Protein AF-A0A0Q8VLV9-F1 (afdb_monomer)

Sequence (144 aa):
MDKIHPDEAREIVRQQSFPNTEAEREAVSAVDAAVMDGIRRYEGQIVATAQQFLDSSAIHTEAATEIVDALAEEIRYPLKDGARPTPELAARYEALRRHAEHAIAALESAEAEAEWHQARAADPHAAYSALMTNWPLIRPTLPI

Mean predicted aligned error: 5.64 Å

Radius of gyration: 27.08 Å; Cα contacts (8 Å, |Δi|>4): 89; chains: 1; bounding box: 61×19×81 Å

Nearest PDB structures (foldseek):
  8q1h-assembly1_A  TM=6.416E-01  e=4.757E+00  Homo sapiens
  7nsu-assembly1_D  TM=4.776E-01  e=2.053E+00  Escherichia coli
  4ovv-assembly1_B  TM=5.324E-01  e=8.934E+00  Homo sapiens
  7p3r-assembly1_C  TM=4.235E-01  e=5.869E+00  Vibrio cholerae O1 biovar El Tor str. N16961

Secondary structure (DSSP, 8-state):
-----HHHHHHHHHHS--SSHHHHHHHHHHHHHHHHHHHHHHHHHHHHHHHHHHHHHHHHHHHHHHHHHHIIIIIIHHHHTTPPP-HHHHHHHHHHHHHHHHHHHHHHHHHHHHHHHHHHHH-HHHHHHHHHHH-GGGPPPP--

Foldseek 3Di:
DQQDQLVVCLVVLQPDDDPDPVRSCVSNVQSVVVLVVVLVVQLVVLVVVLVVLVVVCVVLVVQLVVLVVCCCPLAVVCVVVPNDDDPVSVVSVVVSVVSNVVSVVSVVVSVVVNVVSVVCNVPSPVVVSVVCVVCVPPRDDGPD

pLDDT: mean 92.43, std 4.93, range [54.75, 96.69]

Structure (mmCIF, N/CA/C/O backbone):
data_AF-A0A0Q8VLV9-F1
#
_entry.id   AF-A0A0Q8VLV9-F1
#
loop_
_atom_site.group_PDB
_atom_site.id
_atom_site.type_symbol
_atom_site.label_atom_id
_atom_site.label_alt_id
_atom_site.label_comp_id
_at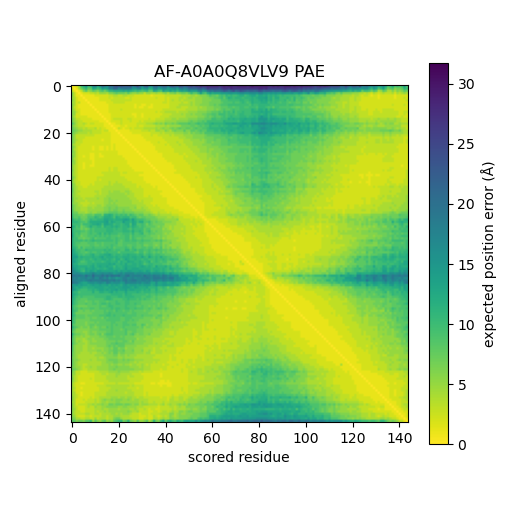om_site.label_asym_id
_atom_site.label_entity_id
_atom_site.label_seq_id
_atom_site.pdbx_PDB_ins_code
_atom_site.Cartn_x
_atom_site.Cartn_y
_atom_site.Cartn_z
_atom_site.occupancy
_atom_site.B_iso_or_equiv
_atom_site.auth_seq_id
_atom_site.auth_comp_id
_atom_site.auth_asym_id
_atom_site.auth_atom_id
_atom_site.pdbx_PDB_model_num
ATOM 1 N N . MET A 1 1 ? 30.274 2.201 -15.637 1.00 54.75 1 MET A N 1
ATOM 2 C CA . MET A 1 1 ? 29.069 2.565 -16.405 1.00 54.75 1 MET A CA 1
ATOM 3 C C . MET A 1 1 ? 28.201 3.390 -15.487 1.00 54.75 1 MET A C 1
ATOM 5 O O . MET A 1 1 ? 27.867 2.894 -14.415 1.00 54.75 1 MET A O 1
ATOM 9 N N . ASP A 1 2 ? 27.923 4.636 -15.858 1.00 62.12 2 ASP A N 1
ATOM 10 C CA . ASP A 1 2 ? 27.006 5.477 -15.092 1.00 62.12 2 ASP A CA 1
ATOM 11 C C . ASP A 1 2 ? 25.605 4.881 -15.137 1.00 62.12 2 ASP A C 1
ATOM 13 O O . ASP A 1 2 ? 25.135 4.410 -16.175 1.00 62.12 2 ASP A O 1
ATOM 17 N N . LYS A 1 3 ? 24.953 4.851 -13.976 1.00 81.25 3 LYS A N 1
ATOM 18 C CA . LYS A 1 3 ? 23.599 4.331 -13.854 1.00 81.25 3 LYS A CA 1
ATOM 19 C C . LYS A 1 3 ? 22.605 5.419 -14.261 1.00 81.25 3 LYS A C 1
ATOM 21 O O . LYS A 1 3 ? 22.165 6.230 -13.442 1.00 81.25 3 LYS A O 1
ATOM 26 N N . ILE A 1 4 ? 22.290 5.450 -15.548 1.00 90.50 4 ILE A N 1
ATOM 27 C CA . ILE A 1 4 ? 21.289 6.352 -16.122 1.00 90.50 4 ILE A CA 1
ATOM 28 C C . ILE A 1 4 ? 19.871 5.947 -15.721 1.00 90.50 4 ILE A C 1
ATOM 30 O O . ILE A 1 4 ? 19.618 4.799 -15.338 1.00 90.50 4 ILE A O 1
ATOM 34 N N . HIS A 1 5 ? 18.947 6.903 -15.753 1.00 94.25 5 HIS A N 1
ATOM 35 C CA . HIS A 1 5 ? 17.550 6.608 -15.474 1.00 94.25 5 HIS A CA 1
ATOM 36 C C . HIS A 1 5 ? 16.971 5.688 -16.570 1.00 94.25 5 HIS A C 1
ATOM 38 O O . HIS A 1 5 ? 17.312 5.863 -17.739 1.00 94.25 5 HIS A O 1
ATOM 44 N N . PRO A 1 6 ? 16.084 4.724 -16.254 1.00 92.94 6 PRO A N 1
ATOM 45 C CA . PRO A 1 6 ? 15.495 3.847 -17.270 1.00 92.94 6 PRO A CA 1
ATOM 46 C C . PRO A 1 6 ? 14.783 4.588 -18.410 1.00 92.94 6 PRO A C 1
ATOM 48 O O . PRO A 1 6 ? 14.948 4.225 -19.571 1.00 92.94 6 PRO A O 1
ATOM 51 N N . ASP A 1 7 ? 14.055 5.663 -18.099 1.00 93.31 7 ASP A N 1
ATOM 52 C CA . ASP A 1 7 ? 13.416 6.499 -19.127 1.00 93.31 7 ASP A CA 1
ATOM 53 C C . ASP A 1 7 ? 14.444 7.265 -19.980 1.00 93.31 7 ASP A C 1
ATOM 55 O O . ASP A 1 7 ? 14.289 7.351 -21.196 1.00 93.31 7 ASP A O 1
ATOM 59 N N . GLU A 1 8 ? 15.545 7.734 -19.380 1.00 93.44 8 GLU A N 1
ATOM 60 C CA . GLU A 1 8 ? 16.646 8.371 -20.121 1.00 93.44 8 GLU A CA 1
ATOM 61 C C . GLU A 1 8 ? 17.338 7.363 -21.046 1.00 93.44 8 GLU A C 1
ATOM 63 O O . GLU A 1 8 ? 17.649 7.684 -22.186 1.00 93.44 8 GLU A O 1
ATOM 68 N N . ALA A 1 9 ? 17.541 6.120 -20.600 1.00 92.81 9 ALA A N 1
ATOM 69 C CA . ALA A 1 9 ? 18.121 5.058 -21.422 1.00 92.81 9 ALA A CA 1
ATOM 70 C C . ALA A 1 9 ? 17.272 4.764 -22.665 1.00 92.81 9 ALA A C 1
ATOM 72 O O . ALA A 1 9 ? 17.798 4.600 -23.767 1.00 92.81 9 ALA A O 1
ATOM 73 N N . ARG A 1 10 ? 15.947 4.739 -22.483 1.00 94.12 10 ARG A N 1
ATOM 74 C CA . ARG A 1 10 ? 14.965 4.581 -23.560 1.00 94.12 10 ARG A CA 1
ATOM 75 C C . ARG A 1 10 ? 15.018 5.736 -24.555 1.00 94.12 10 ARG A C 1
ATOM 77 O O . ARG A 1 10 ? 14.820 5.510 -25.748 1.00 94.12 10 ARG A O 1
ATOM 84 N N . GLU A 1 11 ? 15.262 6.955 -24.095 1.00 94.69 11 GLU A N 1
ATOM 85 C CA . GLU A 1 11 ? 15.430 8.109 -24.975 1.00 94.69 11 GLU A CA 1
ATOM 86 C C . GLU A 1 11 ? 16.782 8.073 -25.704 1.00 94.69 11 GLU A C 1
ATOM 88 O O . GLU A 1 11 ? 16.818 8.216 -26.926 1.00 94.69 11 GLU A O 1
ATOM 93 N N . ILE A 1 12 ? 17.874 7.784 -24.990 1.00 94.06 12 ILE A N 1
ATOM 94 C CA . ILE A 1 12 ? 19.234 7.713 -25.541 1.00 94.06 12 ILE A CA 1
ATOM 95 C C . ILE A 1 12 ? 19.309 6.703 -26.686 1.00 94.06 12 ILE A C 1
ATOM 97 O O . ILE A 1 12 ? 19.798 7.052 -27.758 1.00 94.06 12 ILE A O 1
ATOM 101 N N . VAL A 1 13 ? 18.791 5.481 -26.508 1.00 94.50 13 VAL A N 1
ATOM 102 C CA . VAL A 1 13 ? 18.849 4.451 -27.563 1.00 94.50 13 VAL A CA 1
ATOM 103 C C . VAL A 1 13 ? 18.091 4.876 -28.826 1.00 94.50 13 VAL A C 1
ATOM 105 O O . VAL A 1 13 ? 18.528 4.579 -29.931 1.00 94.50 13 VAL A O 1
ATOM 108 N N . ARG A 1 14 ? 16.998 5.641 -28.691 1.00 94.12 14 ARG A N 1
ATOM 109 C CA . ARG A 1 14 ? 16.218 6.165 -29.828 1.00 94.12 14 ARG A CA 1
ATOM 110 C C . ARG A 1 14 ? 16.924 7.304 -30.567 1.00 94.12 14 ARG A C 1
ATOM 112 O O . ARG A 1 14 ? 16.576 7.592 -31.706 1.00 94.12 14 ARG A O 1
ATOM 119 N N . GLN A 1 15 ? 17.885 7.964 -29.926 1.00 94.94 15 GLN A N 1
ATOM 120 C CA . GLN A 1 15 ? 18.684 9.039 -30.521 1.00 94.94 15 GLN A CA 1
ATOM 121 C C . GLN A 1 15 ? 19.984 8.525 -31.166 1.00 94.94 15 GLN A C 1
ATOM 123 O O . GLN A 1 15 ? 20.672 9.286 -31.849 1.00 94.94 15 GLN A O 1
ATOM 128 N N . GLN A 1 16 ? 20.339 7.250 -30.968 1.00 93.38 16 GLN A N 1
ATOM 129 C CA . GLN A 1 16 ? 21.524 6.647 -31.578 1.00 93.38 16 GLN A CA 1
ATOM 130 C C . GLN A 1 16 ? 21.350 6.458 -33.095 1.00 93.38 16 GLN A C 1
ATOM 132 O O . GLN A 1 16 ? 20.251 6.282 -33.614 1.00 93.38 16 GLN A O 1
ATOM 137 N N . SER A 1 17 ? 22.468 6.492 -33.824 1.00 94.56 17 SER A N 1
ATOM 138 C CA . SER A 1 17 ? 22.493 6.189 -35.258 1.00 94.56 17 SER A CA 1
ATOM 139 C C . SER A 1 17 ? 22.790 4.711 -35.483 1.00 94.56 17 SER A C 1
ATOM 141 O O . SER A 1 17 ? 23.808 4.206 -35.013 1.00 94.56 17 SER A O 1
ATOM 143 N N . PHE A 1 18 ? 21.935 4.042 -36.254 1.00 95.31 18 PHE A N 1
ATOM 144 C CA . PHE A 1 18 ? 22.057 2.618 -36.557 1.00 95.31 18 PHE A CA 1
ATOM 145 C C . PHE A 1 18 ? 22.399 2.384 -38.033 1.00 95.31 18 PHE A C 1
ATOM 147 O O . PHE A 1 18 ? 21.993 3.166 -38.896 1.00 95.31 18 PHE A O 1
ATOM 154 N N . PRO A 1 19 ? 23.131 1.302 -38.359 1.00 94.50 19 PRO A N 1
ATOM 155 C CA . PRO A 1 19 ? 23.523 0.998 -39.736 1.00 94.50 19 PRO A CA 1
ATOM 156 C C . PRO A 1 19 ? 22.330 0.652 -40.638 1.00 94.50 19 PRO A C 1
ATOM 158 O O . PRO A 1 19 ? 22.417 0.788 -41.857 1.00 94.50 19 PRO A O 1
ATOM 161 N N . ASN A 1 20 ? 21.228 0.177 -40.053 1.00 95.62 20 ASN A N 1
ATOM 162 C CA . ASN A 1 20 ? 19.972 -0.111 -40.732 1.00 95.62 20 ASN A CA 1
ATOM 163 C C . ASN A 1 20 ? 18.813 -0.154 -39.716 1.00 95.62 20 ASN A C 1
ATOM 165 O O . ASN A 1 20 ? 19.025 -0.168 -38.503 1.00 95.62 20 ASN A O 1
ATOM 169 N N . THR A 1 21 ? 17.583 -0.211 -40.226 1.00 95.25 21 THR A N 1
ATOM 170 C CA . THR A 1 21 ? 16.352 -0.245 -39.418 1.00 95.25 21 THR A CA 1
ATOM 171 C C . THR A 1 21 ? 16.193 -1.524 -38.589 1.00 95.25 21 THR A C 1
ATOM 173 O O . THR A 1 21 ? 15.468 -1.530 -37.599 1.00 95.25 21 THR A O 1
ATOM 176 N N . GLU A 1 22 ? 16.821 -2.631 -38.988 1.00 96.69 22 GLU A N 1
ATOM 177 C CA . GLU A 1 22 ? 16.744 -3.889 -38.236 1.00 96.69 22 GLU A CA 1
ATOM 178 C C . GLU A 1 22 ? 17.538 -3.787 -36.929 1.00 96.69 22 GLU A C 1
ATOM 180 O O . GLU A 1 22 ? 16.982 -4.041 -35.862 1.00 96.69 22 GLU A O 1
ATOM 185 N N . ALA A 1 23 ? 18.776 -3.292 -37.007 1.00 95.12 23 ALA A N 1
ATOM 186 C CA . ALA A 1 23 ? 19.633 -3.037 -35.852 1.00 95.12 23 ALA A CA 1
ATOM 187 C C . ALA A 1 23 ? 19.018 -2.008 -34.887 1.00 95.12 23 ALA A C 1
ATOM 189 O O . ALA A 1 23 ? 19.080 -2.187 -33.673 1.00 95.12 23 ALA A O 1
ATOM 190 N N . GLU A 1 24 ? 18.380 -0.959 -35.417 1.00 95.06 24 GLU A N 1
ATOM 191 C CA . GLU A 1 24 ? 17.633 0.018 -34.613 1.00 95.06 24 GLU A CA 1
ATOM 192 C C . GLU A 1 24 ? 16.505 -0.648 -33.814 1.00 95.06 24 GLU A C 1
ATOM 194 O O . GLU A 1 24 ? 16.411 -0.473 -32.598 1.00 95.06 24 GLU A O 1
ATOM 199 N N . ARG A 1 25 ? 15.652 -1.443 -34.477 1.00 95.94 25 ARG A N 1
ATOM 200 C CA . ARG A 1 25 ? 14.537 -2.122 -33.800 1.00 95.94 25 ARG A CA 1
ATOM 201 C C . ARG A 1 25 ? 15.023 -3.089 -32.734 1.00 95.94 25 ARG A C 1
ATOM 203 O O . ARG A 1 25 ? 14.411 -3.151 -31.672 1.00 95.94 25 ARG A O 1
ATOM 210 N N . GLU A 1 26 ? 16.081 -3.842 -33.019 1.00 96.19 26 GLU A N 1
ATOM 211 C CA . GLU A 1 26 ? 16.656 -4.788 -32.067 1.00 96.19 26 GLU A CA 1
ATOM 212 C C . GLU A 1 26 ? 17.163 -4.064 -30.813 1.00 96.19 26 GLU A C 1
ATOM 214 O O . GLU A 1 26 ? 16.771 -4.425 -29.702 1.00 96.19 26 GLU A O 1
ATOM 219 N N . ALA A 1 27 ? 17.941 -2.990 -30.981 1.00 94.38 27 ALA A N 1
ATOM 220 C CA . ALA A 1 27 ? 18.479 -2.211 -29.868 1.00 94.38 27 AL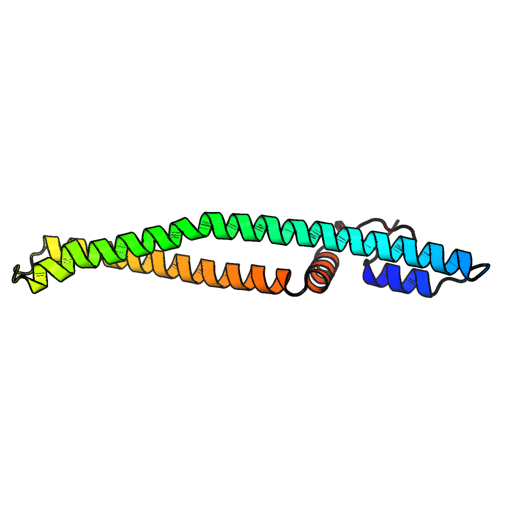A A CA 1
ATOM 221 C C . ALA A 1 27 ? 17.375 -1.551 -29.025 1.00 94.38 27 ALA A C 1
ATOM 223 O O . ALA A 1 27 ? 17.347 -1.700 -27.800 1.00 94.38 27 ALA A O 1
ATOM 224 N N . VAL A 1 28 ? 16.415 -0.876 -29.670 1.00 95.12 28 VAL A N 1
ATOM 225 C CA . VAL A 1 28 ? 15.283 -0.239 -28.974 1.00 95.12 28 VAL A CA 1
ATOM 226 C C . VAL A 1 28 ? 14.444 -1.283 -28.237 1.00 95.12 28 VAL A C 1
ATOM 228 O O . VAL A 1 28 ? 14.101 -1.082 -27.071 1.00 95.12 28 VAL A O 1
ATOM 231 N N . SER A 1 29 ? 14.150 -2.418 -28.880 1.00 96.06 29 SER A N 1
ATOM 232 C CA . SER A 1 29 ? 13.380 -3.500 -28.263 1.00 96.06 29 SER A CA 1
ATOM 233 C C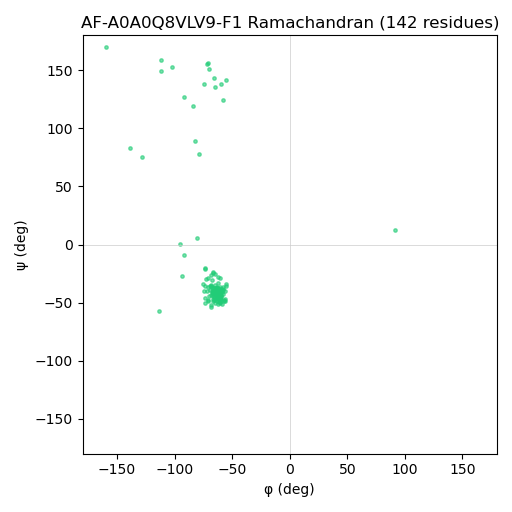 . SER A 1 29 ? 14.108 -4.117 -27.071 1.00 96.06 29 SER A C 1
ATOM 235 O O . SER A 1 29 ? 13.452 -4.468 -26.092 1.00 96.06 29 SER A O 1
ATOM 237 N N . ALA A 1 30 ? 15.434 -4.261 -27.128 1.00 95.56 30 ALA A N 1
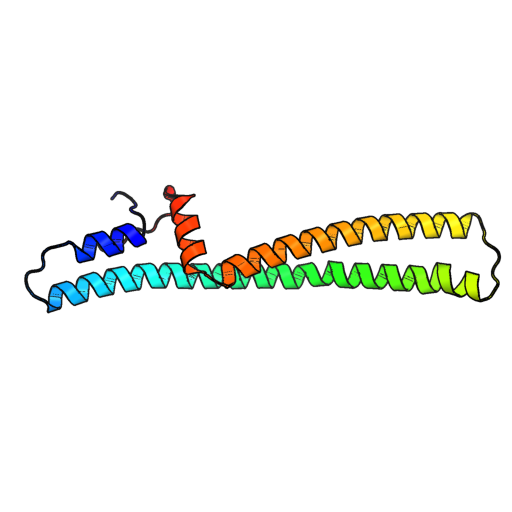ATOM 238 C CA . ALA A 1 30 ? 16.222 -4.816 -26.031 1.00 95.56 30 ALA A CA 1
ATOM 239 C C . ALA A 1 30 ? 16.195 -3.905 -24.792 1.00 95.56 30 ALA A C 1
ATOM 241 O O . ALA A 1 30 ? 15.964 -4.385 -23.679 1.00 95.56 30 ALA A O 1
ATOM 242 N N . VAL A 1 31 ? 16.368 -2.592 -24.979 1.00 95.44 31 VAL A N 1
ATOM 243 C CA . VAL A 1 31 ? 16.293 -1.612 -23.883 1.00 95.44 31 VAL A CA 1
ATOM 244 C C . VAL A 1 31 ? 14.878 -1.532 -23.316 1.00 95.44 31 VAL A C 1
ATOM 246 O O . VAL A 1 31 ? 14.706 -1.632 -22.101 1.00 95.44 31 VAL A O 1
ATOM 249 N N . ASP A 1 32 ? 13.857 -1.402 -24.168 1.00 95.31 32 ASP A N 1
ATOM 250 C CA . ASP A 1 32 ? 12.462 -1.332 -23.721 1.00 95.31 32 ASP A CA 1
ATOM 251 C C . ASP A 1 32 ? 12.061 -2.606 -22.952 1.00 95.31 32 ASP A C 1
ATOM 253 O O . ASP A 1 32 ? 11.420 -2.511 -21.902 1.00 95.31 32 ASP A O 1
ATOM 257 N N . ALA A 1 33 ? 12.480 -3.791 -23.414 1.00 95.94 33 ALA A N 1
ATOM 258 C CA . ALA A 1 33 ? 12.239 -5.049 -22.709 1.00 95.94 33 ALA A CA 1
ATOM 259 C C . ALA A 1 33 ? 12.919 -5.076 -21.333 1.00 95.94 33 ALA A C 1
ATOM 261 O O . ALA A 1 33 ? 12.272 -5.420 -20.346 1.00 95.94 33 ALA A O 1
ATOM 262 N N . ALA A 1 34 ? 14.184 -4.654 -21.240 1.00 94.31 34 ALA A N 1
ATOM 263 C CA . ALA A 1 34 ? 14.913 -4.613 -19.973 1.00 94.31 34 ALA A CA 1
ATOM 264 C C . ALA A 1 34 ? 14.266 -3.659 -18.951 1.00 94.31 34 ALA A C 1
ATOM 266 O O . ALA A 1 34 ? 14.165 -3.995 -17.767 1.00 94.31 34 ALA A O 1
ATOM 267 N N . VAL A 1 35 ? 13.788 -2.492 -19.398 1.00 95.00 35 VAL A N 1
ATOM 268 C CA . VAL A 1 35 ? 13.069 -1.542 -18.533 1.00 95.00 35 VAL A CA 1
ATOM 269 C C . VAL A 1 35 ? 11.727 -2.116 -18.082 1.00 95.00 35 VAL A C 1
ATOM 271 O O . VAL A 1 35 ? 11.424 -2.100 -16.888 1.00 95.00 35 VAL A O 1
ATOM 274 N N . MET A 1 36 ? 10.944 -2.679 -19.005 1.00 95.56 36 MET A N 1
ATOM 275 C CA . MET A 1 36 ? 9.639 -3.265 -18.685 1.00 95.56 36 MET A CA 1
ATOM 276 C C . MET A 1 36 ? 9.752 -4.488 -17.772 1.00 95.56 36 MET A C 1
ATOM 278 O O . MET A 1 36 ? 8.916 -4.668 -16.890 1.00 95.56 36 MET A O 1
ATOM 282 N N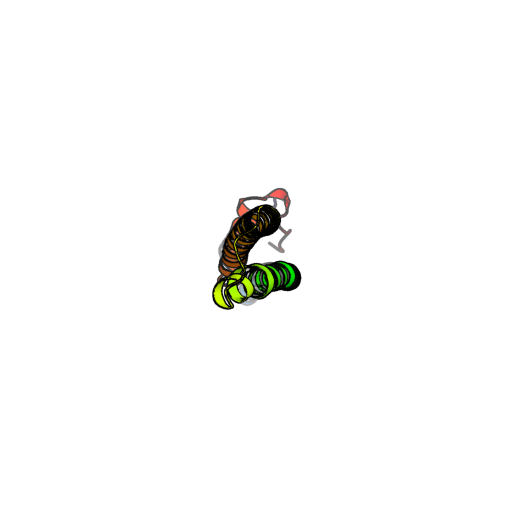 . ASP A 1 37 ? 10.795 -5.302 -17.915 1.00 95.75 37 ASP A N 1
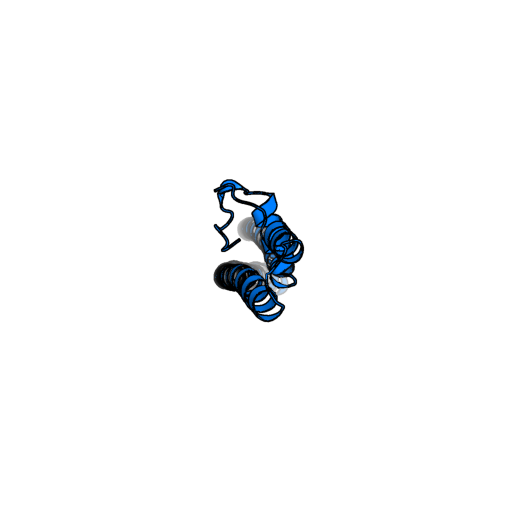ATOM 283 C CA . ASP A 1 37 ? 11.088 -6.394 -16.985 1.00 95.75 37 ASP A CA 1
ATOM 284 C C . ASP A 1 37 ? 11.372 -5.871 -15.570 1.00 95.75 37 ASP A C 1
ATOM 286 O O . ASP A 1 37 ? 10.913 -6.458 -14.588 1.00 95.75 37 ASP A O 1
ATOM 290 N N . GLY A 1 38 ? 12.094 -4.752 -15.454 1.00 93.94 38 GLY A N 1
ATOM 291 C CA . GLY A 1 38 ? 12.317 -4.064 -14.182 1.00 93.94 38 GLY A CA 1
ATOM 292 C C . GLY A 1 38 ? 11.011 -3.598 -13.537 1.00 93.94 38 GLY A C 1
ATOM 293 O O . GLY A 1 38 ? 10.779 -3.878 -12.359 1.00 93.94 38 GLY A O 1
ATOM 294 N N . ILE A 1 39 ? 10.137 -2.965 -14.325 1.00 95.12 39 ILE A N 1
ATOM 295 C CA . ILE A 1 39 ? 8.814 -2.511 -13.875 1.00 95.12 39 ILE A CA 1
ATOM 296 C C . ILE A 1 39 ? 7.966 -3.698 -13.413 1.00 95.12 39 ILE A C 1
ATOM 298 O O . ILE A 1 39 ? 7.451 -3.660 -12.301 1.00 95.12 39 ILE A O 1
ATOM 302 N N . ARG A 1 40 ? 7.881 -4.785 -14.191 1.00 95.44 40 ARG A N 1
ATOM 303 C CA . ARG A 1 40 ? 7.098 -5.980 -13.816 1.00 95.44 40 ARG A CA 1
ATOM 304 C C . ARG A 1 40 ? 7.607 -6.640 -12.535 1.00 95.44 40 ARG A C 1
ATOM 306 O O . ARG A 1 40 ? 6.816 -7.098 -11.714 1.00 95.44 40 ARG A O 1
ATOM 313 N N . ARG A 1 41 ? 8.928 -6.692 -12.325 1.00 95.19 41 ARG A N 1
ATOM 314 C CA . ARG A 1 41 ? 9.496 -7.197 -11.059 1.00 95.19 41 ARG A CA 1
ATOM 315 C C . ARG A 1 41 ? 9.094 -6.319 -9.880 1.00 95.19 41 ARG A C 1
ATOM 317 O O . ARG A 1 41 ? 8.753 -6.845 -8.825 1.00 95.19 41 ARG A O 1
ATOM 324 N N . TYR A 1 42 ? 9.135 -5.003 -10.057 1.00 94.38 42 TYR A N 1
ATOM 325 C CA . TYR A 1 42 ? 8.743 -4.057 -9.019 1.00 94.38 42 TYR A CA 1
ATOM 326 C C . TYR A 1 42 ? 7.237 -4.082 -8.736 1.00 94.38 42 TYR A C 1
ATOM 328 O O . TYR A 1 42 ? 6.834 -4.056 -7.579 1.00 94.38 42 TYR A O 1
ATOM 336 N N . GLU A 1 43 ? 6.407 -4.219 -9.767 1.00 94.81 43 GLU A N 1
ATOM 337 C CA . GLU A 1 43 ? 4.969 -4.458 -9.643 1.00 94.81 43 GLU A CA 1
ATOM 338 C C . GLU A 1 43 ? 4.694 -5.715 -8.809 1.00 94.81 43 GLU A C 1
ATOM 340 O O . GLU A 1 43 ? 3.948 -5.657 -7.834 1.00 94.81 43 GLU A O 1
ATOM 345 N N . GLY A 1 44 ? 5.374 -6.828 -9.109 1.00 94.12 44 GLY A N 1
ATOM 346 C CA . GLY A 1 44 ? 5.272 -8.051 -8.311 1.00 94.12 44 GLY A CA 1
ATOM 347 C C . GLY A 1 44 ? 5.652 -7.846 -6.839 1.00 94.12 44 GLY A C 1
ATOM 348 O O . GLY A 1 44 ? 5.013 -8.412 -5.955 1.00 94.12 44 GLY A O 1
ATOM 349 N N . GLN A 1 45 ? 6.647 -6.997 -6.557 1.00 94.44 45 GLN A N 1
ATOM 350 C CA . GLN A 1 45 ? 7.001 -6.618 -5.186 1.00 94.44 45 GLN A CA 1
ATOM 351 C C . GLN A 1 45 ? 5.913 -5.768 -4.524 1.00 94.44 45 GLN A C 1
ATOM 353 O O . GLN A 1 45 ? 5.567 -6.043 -3.381 1.00 94.44 45 GLN A O 1
ATOM 358 N N . ILE A 1 46 ? 5.346 -4.781 -5.229 1.00 93.88 46 ILE A N 1
ATOM 359 C CA . ILE A 1 46 ? 4.236 -3.960 -4.719 1.00 93.88 46 ILE A CA 1
ATOM 360 C C . ILE A 1 46 ? 3.059 -4.853 -4.328 1.00 93.88 46 ILE A C 1
ATOM 362 O O . ILE A 1 46 ? 2.545 -4.712 -3.221 1.00 93.88 46 ILE A O 1
ATOM 366 N N . VAL A 1 47 ? 2.671 -5.787 -5.201 1.00 92.88 47 VAL A N 1
ATOM 367 C CA . VAL A 1 47 ? 1.575 -6.731 -4.939 1.00 92.88 47 VAL A CA 1
ATOM 368 C C . VAL A 1 47 ? 1.890 -7.611 -3.733 1.00 92.88 47 VAL A C 1
ATOM 370 O O . VAL A 1 47 ? 1.052 -7.746 -2.847 1.00 92.88 47 VAL A O 1
ATOM 373 N N . ALA A 1 48 ? 3.100 -8.171 -3.654 1.00 94.38 48 ALA A N 1
ATOM 374 C CA . ALA A 1 48 ? 3.496 -9.012 -2.527 1.00 94.38 48 ALA A CA 1
ATOM 375 C C . ALA A 1 48 ? 3.474 -8.247 -1.192 1.00 94.38 48 ALA A C 1
ATOM 377 O O . ALA A 1 48 ? 2.959 -8.760 -0.200 1.00 94.38 48 ALA A O 1
ATOM 378 N N . THR A 1 49 ? 3.992 -7.015 -1.161 1.00 93.00 49 THR A N 1
ATOM 379 C CA . THR A 1 49 ? 3.967 -6.181 0.049 1.00 93.00 49 THR A CA 1
ATOM 380 C C . THR A 1 49 ? 2.543 -5.764 0.413 1.00 93.00 49 THR A C 1
ATOM 382 O O . THR A 1 49 ? 2.182 -5.834 1.581 1.00 93.00 49 THR A O 1
ATOM 385 N N . ALA A 1 50 ? 1.713 -5.396 -0.568 1.00 92.44 50 ALA A N 1
ATOM 386 C CA . ALA A 1 50 ? 0.311 -5.060 -0.329 1.00 92.44 50 ALA A CA 1
ATOM 387 C C . ALA A 1 50 ? -0.475 -6.260 0.223 1.00 92.44 50 ALA A C 1
ATOM 389 O O . ALA A 1 50 ? -1.260 -6.102 1.151 1.00 92.44 50 ALA A O 1
ATOM 390 N N . GLN A 1 51 ? -0.232 -7.470 -0.292 1.00 92.69 51 GLN A N 1
ATOM 391 C CA . GLN A 1 51 ? -0.863 -8.680 0.233 1.00 92.69 51 GLN A CA 1
ATOM 392 C C . GLN A 1 51 ? -0.442 -8.945 1.681 1.00 92.69 51 GLN A C 1
ATOM 394 O O . GLN A 1 51 ? -1.296 -9.173 2.529 1.00 92.69 51 GLN A O 1
ATOM 399 N N . GLN A 1 52 ? 0.856 -8.847 1.982 1.00 92.38 52 GLN A N 1
ATOM 400 C CA . GLN A 1 52 ? 1.354 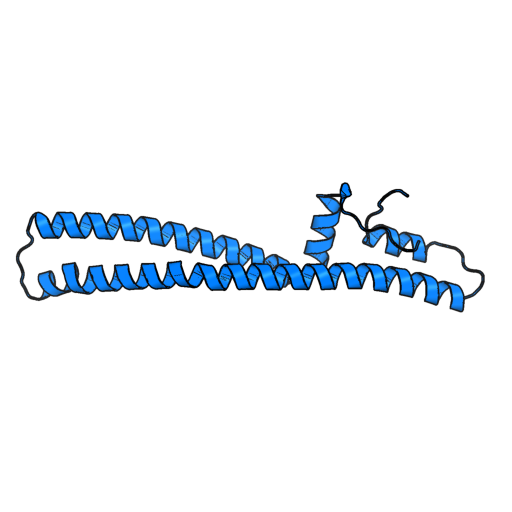-8.997 3.349 1.00 92.38 52 GLN A CA 1
ATOM 401 C C . GLN A 1 52 ? 0.720 -7.970 4.301 1.00 92.38 52 GLN A C 1
ATOM 403 O O . GLN A 1 52 ? 0.358 -8.306 5.429 1.00 92.38 52 GLN A O 1
ATOM 408 N N . PHE A 1 53 ? 0.569 -6.727 3.841 1.00 93.00 53 PHE A N 1
ATOM 409 C CA . PHE A 1 53 ? -0.102 -5.676 4.591 1.00 93.00 53 PHE A CA 1
ATOM 410 C C . PHE A 1 53 ? -1.575 -6.025 4.864 1.00 93.00 53 PHE A C 1
ATOM 412 O O . PHE A 1 53 ? -2.008 -5.960 6.017 1.00 93.00 53 PHE A O 1
ATOM 419 N N . LEU A 1 54 ? -2.327 -6.460 3.846 1.00 89.25 54 LEU A N 1
ATOM 420 C CA . LEU A 1 54 ? -3.727 -6.878 3.993 1.00 89.25 54 LEU A CA 1
ATOM 421 C C . LEU A 1 54 ? -3.877 -8.050 4.971 1.00 89.25 54 LEU A C 1
ATOM 423 O O . LEU A 1 54 ? -4.732 -7.997 5.855 1.00 89.25 54 LEU A O 1
ATOM 427 N N . ASP A 1 55 ? -3.011 -9.061 4.859 1.00 89.75 55 ASP A N 1
ATOM 428 C CA . ASP A 1 55 ? -3.008 -10.228 5.747 1.00 89.75 55 ASP A CA 1
ATOM 429 C C . ASP A 1 55 ? -2.780 -9.812 7.211 1.00 89.75 55 ASP A C 1
ATOM 431 O O . ASP A 1 55 ? -3.410 -10.347 8.122 1.00 89.75 55 ASP A O 1
ATOM 435 N N . SER A 1 56 ? -1.911 -8.823 7.447 1.00 87.81 56 SER A N 1
ATOM 436 C CA . SER A 1 56 ? -1.658 -8.288 8.791 1.00 87.81 56 SER A CA 1
ATOM 437 C C . SER A 1 56 ? -2.778 -7.374 9.305 1.00 87.81 56 SER A C 1
ATOM 439 O O . SER A 1 56 ? -3.097 -7.394 10.493 1.00 87.81 56 SER A O 1
ATOM 441 N N . SER A 1 57 ? -3.426 -6.619 8.415 1.00 88.25 57 SER A N 1
ATOM 442 C CA . SER A 1 57 ? -4.465 -5.643 8.768 1.00 88.25 57 SER A CA 1
ATOM 443 C C . SER A 1 57 ? -5.789 -6.287 9.174 1.00 88.25 57 SER A C 1
ATOM 445 O O . SER A 1 57 ? -6.569 -5.674 9.908 1.00 88.25 57 SER A O 1
ATOM 447 N N . ALA A 1 58 ? -6.026 -7.539 8.768 1.00 88.81 58 ALA A N 1
ATOM 448 C CA . ALA A 1 58 ? -7.166 -8.335 9.223 1.00 88.81 58 ALA A CA 1
ATOM 449 C C . ALA A 1 58 ? -7.224 -8.445 10.761 1.00 88.81 58 ALA A C 1
ATOM 451 O O . ALA A 1 58 ? -8.303 -8.398 11.350 1.00 88.81 58 ALA A O 1
ATOM 452 N N . ILE A 1 59 ? -6.060 -8.489 11.420 1.00 88.44 59 ILE A N 1
ATOM 453 C CA . ILE A 1 59 ? -5.951 -8.547 12.885 1.00 88.44 59 ILE A CA 1
ATOM 454 C C . ILE A 1 59 ? -6.530 -7.277 13.525 1.00 88.44 59 ILE A C 1
ATOM 456 O O . ILE A 1 59 ? -7.195 -7.342 14.556 1.00 88.44 59 ILE A O 1
ATOM 460 N N . HIS A 1 60 ? -6.310 -6.107 12.916 1.00 88.25 60 HIS A N 1
ATOM 461 C CA . HIS A 1 60 ? -6.837 -4.843 13.436 1.00 88.25 60 HIS A CA 1
ATOM 462 C C . HIS A 1 60 ? -8.361 -4.763 13.315 1.00 88.25 60 HIS A C 1
ATOM 464 O O . HIS A 1 60 ? -9.023 -4.230 14.205 1.00 88.25 60 HIS A O 1
ATOM 470 N N . THR A 1 61 ? -8.925 -5.320 12.243 1.00 88.25 61 THR A N 1
ATOM 471 C CA . THR A 1 61 ? -10.379 -5.369 12.039 1.00 88.25 61 THR A CA 1
ATOM 472 C C . THR A 1 61 ? -11.052 -6.366 12.983 1.00 88.25 61 THR A C 1
ATOM 474 O O . THR A 1 61 ? -12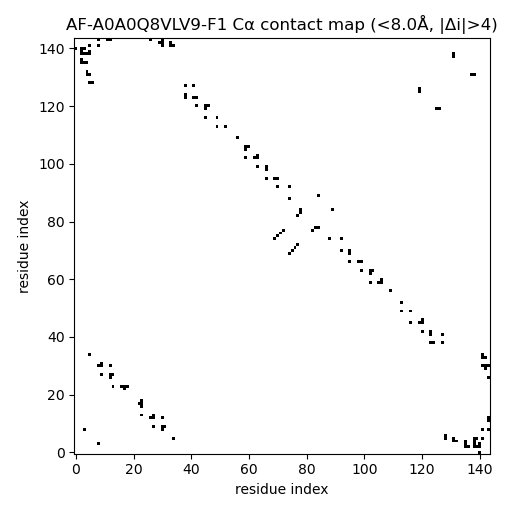.108 -6.062 13.543 1.00 88.25 61 THR A O 1
ATOM 477 N N . GLU A 1 62 ? -10.426 -7.520 13.214 1.00 90.06 62 GLU A N 1
ATOM 478 C CA . GLU A 1 62 ? -10.877 -8.504 14.203 1.00 90.06 62 GLU A CA 1
ATOM 479 C C . GLU A 1 62 ? -10.854 -7.910 15.619 1.00 90.06 62 GLU A C 1
ATOM 481 O O . GLU A 1 62 ? -11.889 -7.873 16.282 1.00 90.06 62 GLU A O 1
ATOM 486 N N . ALA A 1 63 ? -9.734 -7.309 16.033 1.00 88.56 63 ALA A N 1
ATOM 487 C CA . ALA A 1 63 ? -9.611 -6.669 17.343 1.00 88.56 63 ALA A CA 1
ATOM 488 C C . ALA A 1 63 ? -10.639 -5.541 17.558 1.00 88.56 63 ALA A C 1
ATOM 490 O O . ALA A 1 63 ? -11.195 -5.394 18.647 1.00 88.56 63 ALA A O 1
ATOM 491 N N . ALA A 1 64 ? -10.927 -4.739 16.527 1.00 91.31 64 ALA A N 1
ATOM 492 C CA . ALA A 1 64 ? -11.965 -3.714 16.607 1.00 91.31 64 ALA A CA 1
ATOM 493 C C . ALA A 1 64 ? -13.368 -4.321 16.790 1.00 91.31 64 ALA A C 1
ATOM 495 O O . ALA A 1 64 ? -14.166 -3.790 17.564 1.00 91.31 64 ALA A O 1
ATOM 496 N N . THR A 1 65 ? -13.650 -5.445 16.124 1.00 92.88 65 THR A N 1
ATOM 497 C CA . THR A 1 65 ? -14.917 -6.181 16.267 1.00 92.88 65 THR A CA 1
ATOM 498 C C . THR A 1 65 ? -15.076 -6.715 17.689 1.00 92.88 65 THR A C 1
ATOM 500 O O . THR A 1 65 ? -16.099 -6.460 18.321 1.00 92.88 65 THR A O 1
ATOM 503 N N . GLU A 1 66 ? -14.032 -7.334 18.245 1.00 94.81 66 GLU A N 1
ATOM 504 C CA . GLU A 1 66 ? -14.032 -7.823 19.630 1.00 94.81 66 GLU A CA 1
ATOM 505 C C . GLU A 1 66 ? -14.308 -6.704 20.648 1.00 94.81 66 GLU A C 1
ATOM 507 O O . GLU A 1 66 ? -15.034 -6.904 21.623 1.00 94.81 66 GLU A O 1
ATOM 512 N N . ILE A 1 67 ? -13.772 -5.498 20.427 1.00 94.81 67 ILE A N 1
ATOM 513 C CA . ILE A 1 67 ? -14.030 -4.341 21.299 1.00 94.81 67 ILE A CA 1
ATOM 514 C C . ILE A 1 67 ? -15.493 -3.889 21.206 1.00 94.81 67 ILE A C 1
ATOM 516 O O . ILE A 1 67 ? -16.090 -3.532 22.227 1.00 94.81 67 ILE A O 1
ATOM 520 N N . VAL A 1 68 ? -16.077 -3.886 20.004 1.00 94.12 68 VAL A N 1
ATOM 521 C CA . VAL A 1 68 ? -17.493 -3.540 19.798 1.00 94.12 68 VAL A CA 1
ATOM 522 C C . VAL A 1 68 ? -18.399 -4.539 20.510 1.00 94.12 68 VAL A C 1
ATOM 524 O O . VAL A 1 68 ? -19.322 -4.119 21.216 1.00 94.12 68 VAL A O 1
ATOM 527 N N . ASP A 1 69 ? -18.108 -5.830 20.377 1.00 96.62 69 ASP A N 1
ATOM 528 C CA . ASP A 1 69 ? -18.864 -6.896 21.030 1.00 96.62 69 ASP A CA 1
ATOM 529 C C . ASP A 1 69 ? -18.729 -6.803 22.554 1.00 96.62 69 ASP A C 1
ATOM 531 O O . ASP A 1 69 ? -19.739 -6.781 23.257 1.00 96.62 69 ASP A O 1
ATOM 535 N N . ALA A 1 70 ? -17.520 -6.586 23.080 1.00 95.19 70 ALA A N 1
ATOM 536 C CA . ALA A 1 70 ? -17.303 -6.378 24.513 1.00 95.19 70 ALA A CA 1
ATOM 537 C C . ALA A 1 70 ? -18.050 -5.141 25.049 1.00 95.19 70 ALA A C 1
ATOM 539 O O . ALA A 1 70 ? -18.659 -5.184 26.119 1.00 95.19 70 ALA A O 1
ATOM 540 N N . LEU A 1 71 ? -18.068 -4.024 24.311 1.00 94.56 71 LEU A N 1
ATOM 541 C CA . LEU A 1 71 ? -18.862 -2.846 24.684 1.00 94.56 71 LEU A CA 1
ATOM 542 C C . LEU A 1 71 ? -20.367 -3.147 24.680 1.00 94.56 71 LEU A C 1
ATOM 544 O O . LEU A 1 71 ? -21.106 -2.630 25.527 1.00 94.56 71 LEU A O 1
ATOM 548 N N . ALA A 1 72 ? -20.838 -3.960 23.735 1.00 94.69 72 ALA A N 1
ATOM 549 C CA . ALA A 1 72 ? -22.233 -4.362 23.664 1.00 94.69 72 ALA A CA 1
ATOM 550 C C . ALA A 1 72 ? -22.615 -5.272 24.840 1.00 94.69 72 ALA A C 1
ATOM 552 O O . ALA A 1 72 ? -23.555 -4.953 25.570 1.00 94.69 72 ALA A O 1
ATOM 553 N N . GLU A 1 73 ? -21.868 -6.352 25.046 1.00 95.75 73 GLU A N 1
ATOM 554 C CA . GLU A 1 73 ? -22.171 -7.407 26.012 1.00 95.75 73 GLU A CA 1
ATOM 555 C C . GLU A 1 73 ? -21.902 -7.001 27.457 1.00 95.75 73 GLU A C 1
ATOM 557 O O . GLU A 1 73 ? -22.698 -7.310 28.342 1.00 95.75 73 GLU A O 1
ATOM 562 N N . GLU A 1 74 ? -20.811 -6.283 27.712 1.00 93.25 74 GLU A N 1
ATOM 563 C CA . GLU A 1 74 ? -20.382 -6.002 29.082 1.00 93.25 74 GLU A CA 1
ATOM 564 C C . GLU A 1 74 ? -20.918 -4.675 29.613 1.00 93.25 74 GLU A C 1
ATOM 566 O O . GLU A 1 74 ? -21.081 -4.518 30.821 1.00 93.25 74 GLU A O 1
ATOM 571 N N . ILE A 1 75 ? -21.196 -3.709 28.730 1.00 94.00 75 ILE A N 1
ATOM 572 C CA . ILE A 1 75 ? -21.635 -2.366 29.131 1.00 94.00 75 ILE A CA 1
ATOM 573 C C . ILE A 1 75 ? -23.072 -2.109 28.687 1.00 94.00 75 ILE A C 1
ATOM 575 O O . ILE A 1 75 ? -23.941 -1.805 29.506 1.00 94.00 75 ILE A O 1
ATOM 579 N N . ARG A 1 76 ? -23.352 -2.216 27.384 1.00 92.81 76 ARG A N 1
ATOM 580 C CA . ARG A 1 76 ? -24.623 -1.752 26.818 1.00 92.81 76 ARG A CA 1
ATOM 581 C C . ARG A 1 76 ? -25.807 -2.626 27.222 1.00 92.81 76 ARG A C 1
ATOM 583 O O . ARG A 1 76 ? -26.837 -2.069 27.599 1.00 92.81 76 ARG A O 1
ATOM 590 N N . TYR A 1 77 ? -25.703 -3.949 27.100 1.00 94.56 77 TYR A N 1
ATOM 591 C CA . TYR A 1 77 ? -26.800 -4.862 27.432 1.00 94.56 77 TYR A CA 1
ATOM 592 C C . TYR A 1 77 ? -27.127 -4.851 28.929 1.00 94.56 77 TYR A C 1
ATOM 594 O O . TYR A 1 77 ? -28.284 -4.581 29.245 1.00 94.56 77 TYR A O 1
ATOM 602 N N . PRO A 1 78 ? -26.158 -4.957 29.862 1.00 91.38 78 PRO A N 1
ATOM 603 C CA . PRO A 1 78 ? -26.461 -4.904 31.290 1.00 91.38 78 PRO A CA 1
ATOM 604 C C . PRO A 1 78 ? -27.161 -3.604 31.698 1.00 91.38 78 PRO A C 1
ATOM 606 O O . PRO A 1 78 ? -28.150 -3.632 32.430 1.00 91.38 78 PRO A O 1
ATOM 609 N N . LEU A 1 79 ? -26.703 -2.457 31.183 1.00 91.12 79 LEU A N 1
ATOM 610 C CA . LEU A 1 79 ? -27.338 -1.165 31.462 1.00 91.12 79 LEU A CA 1
ATOM 611 C C . LEU A 1 79 ? -28.755 -1.066 30.881 1.00 91.12 79 LEU A C 1
ATOM 613 O O . LEU A 1 79 ? -29.634 -0.482 31.515 1.00 91.12 79 LEU A O 1
ATOM 617 N N . LYS A 1 80 ? -28.996 -1.633 29.692 1.00 93.06 80 LYS A N 1
ATOM 618 C CA . LYS A 1 80 ? -30.338 -1.691 29.089 1.00 93.06 80 LYS A CA 1
ATOM 619 C C . LYS A 1 80 ? -31.287 -2.606 29.857 1.00 93.06 80 LYS A C 1
ATOM 621 O O . LYS A 1 80 ? -32.460 -2.267 29.984 1.00 93.06 80 LYS A O 1
ATOM 626 N N . ASP A 1 81 ? -30.773 -3.700 30.404 1.00 94.00 81 ASP A N 1
ATOM 627 C CA . ASP A 1 81 ? -31.543 -4.689 31.163 1.00 94.00 81 ASP A CA 1
ATOM 628 C C . ASP A 1 81 ? -31.802 -4.249 32.619 1.00 94.00 81 ASP A C 1
ATOM 630 O O . ASP A 1 81 ? -32.375 -4.988 33.420 1.00 94.00 81 ASP A O 1
ATOM 634 N N . GLY A 1 82 ? -31.422 -3.014 32.968 1.00 90.81 82 GLY A N 1
ATOM 635 C CA . GLY A 1 82 ? -31.726 -2.387 34.252 1.00 90.81 82 GLY A CA 1
ATOM 636 C C . GLY A 1 82 ? -30.664 -2.599 35.331 1.00 90.81 82 GLY A C 1
ATOM 637 O O . GLY A 1 82 ? -30.922 -2.284 36.498 1.00 90.81 82 GLY A O 1
ATOM 638 N N . ALA A 1 83 ? -29.472 -3.096 34.978 1.00 87.50 83 ALA A N 1
ATOM 639 C CA . ALA A 1 83 ? -28.350 -3.125 35.909 1.00 87.50 83 ALA A CA 1
ATOM 640 C C . ALA A 1 83 ? -28.001 -1.698 36.357 1.00 87.50 83 ALA A C 1
ATOM 642 O O . ALA A 1 83 ? -27.974 -0.751 35.566 1.00 87.50 83 ALA A O 1
ATOM 643 N N . ARG A 1 84 ? -27.725 -1.531 37.653 1.00 89.94 84 ARG A N 1
ATOM 644 C CA . ARG A 1 84 ? -27.292 -0.237 38.186 1.00 89.94 84 ARG A CA 1
ATOM 645 C C . ARG A 1 84 ? -25.837 0.018 37.781 1.00 89.94 84 ARG A C 1
ATOM 647 O O . ARG A 1 84 ? -25.030 -0.900 37.909 1.00 89.94 84 ARG A O 1
ATOM 654 N N . PRO A 1 85 ? -25.476 1.244 37.370 1.00 89.88 85 PRO A N 1
ATOM 655 C CA . PRO A 1 85 ? -24.081 1.596 37.140 1.00 89.88 85 PRO A CA 1
ATOM 656 C C . PRO A 1 85 ? -23.260 1.384 38.416 1.00 89.88 85 PRO A C 1
ATOM 658 O O . PRO A 1 85 ? -23.598 1.939 39.465 1.00 89.88 85 PRO A O 1
ATOM 661 N N . THR A 1 86 ? -22.194 0.589 38.332 1.00 94.06 86 THR A N 1
ATOM 662 C CA . THR A 1 86 ? -21.248 0.378 39.437 1.00 94.06 86 THR A CA 1
ATOM 663 C C . THR A 1 86 ? -19.883 0.991 39.105 1.00 94.06 86 THR A C 1
ATOM 665 O O . THR A 1 86 ? -19.578 1.208 37.926 1.00 94.06 86 THR A O 1
ATOM 668 N N . PRO A 1 87 ? -19.036 1.281 40.110 1.00 94.00 87 PRO A N 1
ATOM 669 C CA . PRO A 1 87 ? -17.665 1.732 39.874 1.00 94.00 87 PRO A CA 1
ATOM 670 C C . PRO A 1 87 ? -16.848 0.766 39.002 1.00 94.00 87 PRO A C 1
ATOM 672 O O . PRO A 1 87 ? -16.061 1.209 38.168 1.00 94.00 87 PRO A O 1
ATOM 675 N N . GLU A 1 88 ? -17.061 -0.543 39.145 1.00 92.81 88 GLU A N 1
ATOM 676 C CA . GLU A 1 88 ? -16.391 -1.574 38.345 1.00 92.81 88 GLU A CA 1
ATOM 677 C C . GLU A 1 88 ? -16.815 -1.499 36.876 1.00 92.81 88 GLU A C 1
ATOM 679 O O . GLU A 1 88 ? -15.969 -1.557 35.984 1.00 92.81 88 GLU A O 1
ATOM 684 N N . LEU A 1 89 ? -18.113 -1.300 36.620 1.00 91.50 89 LEU A N 1
ATOM 685 C CA . LEU A 1 89 ? -18.646 -1.133 35.270 1.00 91.50 89 LEU A CA 1
ATOM 686 C C . LEU A 1 89 ? -18.081 0.125 34.595 1.00 91.50 89 LEU A C 1
ATOM 688 O O . LEU A 1 89 ? -17.694 0.085 33.429 1.00 91.50 89 LEU A O 1
ATOM 692 N N . ALA A 1 90 ? -17.975 1.229 35.341 1.00 91.94 90 ALA A N 1
ATOM 693 C CA . ALA A 1 90 ? -17.360 2.462 34.851 1.00 91.94 90 ALA A CA 1
ATOM 694 C C . ALA A 1 90 ? -15.866 2.269 34.531 1.00 91.94 90 ALA A C 1
ATOM 696 O O . ALA A 1 90 ? -15.398 2.705 33.479 1.00 91.94 90 ALA A O 1
ATOM 697 N N . ALA A 1 91 ? -15.121 1.568 35.391 1.00 94.25 91 ALA A N 1
ATOM 698 C CA . ALA A 1 91 ? -13.715 1.250 35.144 1.00 94.25 91 ALA A CA 1
ATOM 699 C C . ALA A 1 91 ? -13.533 0.351 33.910 1.00 94.25 91 ALA A C 1
ATOM 701 O O . ALA A 1 91 ? -12.607 0.563 33.121 1.00 94.25 91 ALA A O 1
ATOM 702 N N . ARG A 1 92 ? -14.428 -0.626 33.714 1.00 94.25 92 ARG A N 1
ATOM 703 C CA . ARG A 1 92 ? -14.411 -1.498 32.536 1.00 94.25 92 ARG A CA 1
ATOM 704 C C . ARG A 1 92 ? -14.718 -0.729 31.256 1.00 94.25 92 ARG A C 1
ATOM 706 O O . ARG A 1 92 ? -13.989 -0.891 30.280 1.00 94.25 92 ARG A O 1
ATOM 713 N N . TYR A 1 93 ? -15.721 0.148 31.278 1.00 94.88 93 TYR A N 1
ATOM 714 C CA . TYR A 1 93 ? -16.013 1.043 30.160 1.00 94.88 93 TYR A CA 1
ATOM 715 C C . TYR A 1 93 ? -14.796 1.897 29.788 1.00 94.88 93 TYR A C 1
ATOM 717 O O . TYR A 1 93 ? -14.433 1.952 28.619 1.00 94.88 93 TYR A O 1
ATOM 725 N N . GLU A 1 94 ? -14.112 2.506 30.761 1.00 96.00 94 GLU A N 1
ATOM 726 C CA . GLU A 1 94 ? -12.933 3.330 30.464 1.00 96.00 94 GLU A CA 1
ATOM 727 C C . GLU A 1 94 ? -11.741 2.530 29.928 1.00 96.00 94 GLU A C 1
ATOM 729 O O . GLU A 1 94 ? -10.954 3.030 29.121 1.00 96.00 94 GLU A O 1
ATOM 734 N N . ALA A 1 95 ? -11.593 1.270 30.338 1.00 95.56 95 ALA A N 1
ATOM 735 C CA . ALA A 1 95 ? -10.620 0.373 29.725 1.00 95.56 95 ALA A CA 1
ATOM 736 C C . ALA A 1 95 ? -10.971 0.089 28.254 1.00 95.56 95 ALA A C 1
ATOM 738 O O . ALA A 1 95 ? -10.123 0.285 27.384 1.00 95.56 95 ALA A O 1
ATOM 739 N N . LEU A 1 96 ? -12.222 -0.294 27.973 1.00 94.88 96 LEU A N 1
ATOM 740 C CA . LEU A 1 96 ? -12.697 -0.564 26.612 1.00 94.88 96 LEU A CA 1
ATOM 741 C C . LEU A 1 96 ? -12.640 0.682 25.721 1.00 94.88 96 LEU A C 1
ATOM 743 O O . LEU A 1 96 ? -12.244 0.575 24.566 1.00 94.88 96 LEU A O 1
ATOM 747 N N . ARG A 1 97 ? -12.952 1.870 26.253 1.00 95.38 97 ARG A N 1
ATOM 748 C CA . ARG A 1 97 ? -12.841 3.137 25.518 1.00 95.38 97 ARG A CA 1
ATOM 749 C C . ARG A 1 97 ? -11.406 3.411 25.081 1.00 95.38 97 ARG A C 1
ATOM 751 O O . ARG A 1 97 ? -11.185 3.716 23.917 1.00 95.38 97 ARG A O 1
ATOM 758 N N . ARG A 1 98 ? -10.424 3.258 25.977 1.00 95.25 98 ARG A N 1
ATOM 759 C CA . ARG A 1 98 ? -9.006 3.424 25.611 1.00 95.25 98 ARG A CA 1
ATOM 760 C C . ARG A 1 98 ? -8.565 2.404 24.566 1.00 95.25 98 ARG A C 1
ATOM 762 O O . ARG A 1 98 ? -7.849 2.758 23.638 1.00 95.25 98 ARG A O 1
ATOM 769 N N . HIS A 1 99 ? -9.001 1.150 24.688 1.00 94.06 99 HIS A N 1
ATOM 770 C CA . HIS A 1 99 ? -8.721 0.141 23.664 1.00 94.06 99 HIS A CA 1
ATOM 771 C C . HIS A 1 99 ? -9.349 0.516 22.317 1.00 94.06 99 HIS A C 1
ATOM 773 O O . HIS A 1 99 ? -8.686 0.387 21.293 1.00 94.06 99 HIS A O 1
ATOM 779 N N . ALA A 1 100 ? -10.579 1.039 22.315 1.00 93.00 100 ALA A N 1
ATOM 780 C CA . ALA A 1 100 ? -11.241 1.525 21.108 1.00 93.00 100 ALA A CA 1
ATOM 781 C C . ALA A 1 100 ? -10.479 2.695 20.470 1.00 93.00 100 ALA A C 1
ATOM 783 O O . ALA A 1 100 ? -10.269 2.688 19.265 1.00 93.00 100 ALA A O 1
ATOM 784 N N . GLU A 1 101 ? -10.007 3.663 21.259 1.00 94.12 101 GLU A N 1
ATOM 785 C CA . GLU A 1 101 ? -9.185 4.780 20.765 1.00 94.12 101 GLU A CA 1
ATOM 786 C C . GLU A 1 101 ? -7.893 4.285 20.100 1.00 94.12 101 GLU A C 1
ATOM 788 O O . GLU A 1 101 ? -7.539 4.741 19.014 1.00 94.12 101 GLU A O 1
ATOM 793 N N . HIS A 1 102 ? -7.218 3.304 20.707 1.00 92.75 102 HIS A N 1
ATOM 794 C CA . HIS A 1 102 ? -6.040 2.678 20.106 1.00 92.75 102 HIS A CA 1
ATOM 795 C C . HIS A 1 102 ? -6.368 1.908 18.821 1.00 92.75 102 HIS A C 1
ATOM 797 O O . HIS A 1 102 ? -5.616 2.002 17.853 1.00 92.75 102 HIS A O 1
ATOM 803 N N . ALA A 1 103 ? -7.478 1.167 18.793 1.00 92.00 103 ALA A N 1
ATOM 804 C CA . ALA A 1 103 ? -7.909 0.424 17.613 1.00 92.00 103 ALA A CA 1
ATOM 805 C C . ALA A 1 103 ? -8.301 1.358 16.457 1.00 92.00 103 ALA A C 1
ATOM 807 O O . ALA A 1 103 ? -7.929 1.094 15.319 1.00 92.00 103 ALA A O 1
ATOM 808 N N . ILE A 1 104 ? -8.982 2.473 16.743 1.00 91.50 104 ILE A N 1
ATOM 809 C CA . ILE A 1 104 ? -9.319 3.501 15.748 1.00 91.50 104 ILE A CA 1
ATOM 810 C C . ILE A 1 104 ? -8.042 4.080 15.141 1.00 91.50 104 ILE A C 1
ATOM 812 O O . ILE A 1 104 ? -7.899 4.063 13.925 1.00 91.50 104 ILE A O 1
ATOM 816 N N . ALA A 1 105 ? -7.080 4.501 15.967 1.00 92.50 105 ALA A N 1
ATOM 817 C CA . ALA A 1 105 ? -5.814 5.037 15.466 1.00 92.50 105 ALA A CA 1
ATOM 818 C C . ALA A 1 105 ? -5.037 4.011 14.615 1.00 92.50 105 ALA A C 1
ATOM 820 O O . ALA A 1 105 ? -4.408 4.371 13.620 1.00 92.50 105 ALA A O 1
ATOM 821 N N . ALA A 1 106 ? -5.087 2.726 14.984 1.00 90.31 106 ALA A N 1
ATOM 822 C CA . ALA A 1 106 ? -4.483 1.657 14.192 1.00 90.31 106 ALA A CA 1
ATOM 823 C C . ALA A 1 106 ? -5.189 1.473 12.837 1.00 90.31 106 ALA A C 1
ATOM 825 O O . ALA A 1 106 ? -4.514 1.327 11.821 1.00 90.31 106 ALA A O 1
ATOM 826 N N . LEU A 1 107 ? -6.525 1.522 12.805 1.00 92.00 107 LEU A N 1
ATOM 827 C CA . LEU A 1 107 ? -7.308 1.433 11.570 1.00 92.00 107 LEU A CA 1
ATOM 828 C C . LEU A 1 107 ? -7.097 2.648 10.658 1.00 92.00 107 LEU A C 1
ATOM 830 O O . LEU A 1 107 ? -6.945 2.463 9.458 1.00 92.00 107 LEU A O 1
ATOM 834 N N . GLU A 1 108 ? -7.019 3.860 11.208 1.00 93.44 108 GLU A N 1
ATOM 835 C CA . GLU A 1 108 ? -6.703 5.080 10.446 1.00 93.44 108 GLU A CA 1
ATOM 836 C C . GLU A 1 108 ? -5.299 5.005 9.827 1.00 93.44 108 GLU A C 1
ATOM 838 O O . GLU A 1 108 ? -5.098 5.342 8.659 1.00 93.44 108 GLU A O 1
ATOM 843 N N . SER A 1 109 ? -4.313 4.511 10.585 1.00 91.88 109 SER A N 1
ATOM 844 C CA . SER A 1 109 ? -2.969 4.269 10.051 1.00 91.88 109 SER A CA 1
ATOM 845 C C . SER A 1 109 ? -2.982 3.213 8.944 1.00 91.88 109 SER A C 1
ATOM 847 O O . SER A 1 109 ? -2.288 3.375 7.941 1.00 91.88 109 SER A O 1
ATOM 849 N N . ALA A 1 110 ? -3.765 2.144 9.114 1.00 91.25 110 ALA A N 1
ATOM 850 C CA . ALA A 1 110 ? -3.908 1.097 8.112 1.00 91.25 110 ALA A CA 1
ATOM 851 C C . ALA A 1 110 ? -4.612 1.611 6.842 1.00 91.25 110 ALA A C 1
ATOM 853 O O . ALA A 1 110 ? -4.219 1.252 5.737 1.00 91.25 110 ALA A O 1
ATOM 854 N N . GLU A 1 111 ? -5.608 2.487 6.965 1.00 92.25 111 GLU A N 1
ATOM 855 C CA . GLU A 1 111 ? -6.263 3.128 5.820 1.00 92.25 111 GLU A CA 1
ATOM 856 C C . GLU A 1 111 ? -5.261 3.952 4.999 1.00 92.25 111 GLU A C 1
ATOM 858 O O . GLU A 1 111 ? -5.138 3.743 3.792 1.00 92.25 111 GLU A O 1
ATOM 863 N N . ALA A 1 112 ? -4.469 4.806 5.652 1.00 93.12 112 ALA A N 1
ATOM 864 C CA . ALA A 1 112 ? -3.451 5.608 4.972 1.00 93.12 112 ALA A CA 1
ATOM 865 C C . ALA A 1 112 ? -2.386 4.742 4.266 1.00 93.12 112 ALA A C 1
ATOM 867 O O . ALA A 1 112 ? -1.931 5.063 3.164 1.00 93.12 112 ALA A O 1
ATOM 868 N N . GLU A 1 113 ? -1.983 3.626 4.879 1.00 92.31 113 GLU A N 1
ATOM 869 C CA . GLU A 1 113 ? -1.042 2.682 4.271 1.00 92.31 113 GLU A CA 1
ATOM 870 C C . GLU A 1 113 ? -1.675 1.911 3.098 1.00 92.31 113 GLU A C 1
ATOM 872 O O . GLU A 1 113 ? -1.034 1.719 2.060 1.00 92.31 113 GLU A O 1
ATOM 877 N N . ALA A 1 114 ? -2.959 1.555 3.194 1.00 90.69 114 ALA A N 1
ATOM 878 C CA . ALA A 1 114 ? -3.712 0.951 2.098 1.00 90.69 114 ALA A CA 1
ATOM 879 C C . ALA A 1 114 ? -3.824 1.897 0.891 1.00 90.69 114 ALA A C 1
ATOM 881 O O . ALA A 1 114 ? -3.584 1.474 -0.243 1.00 90.69 114 ALA A O 1
ATOM 882 N N . GLU A 1 115 ? -4.119 3.180 1.118 1.00 92.69 115 GLU A N 1
ATOM 883 C CA . GLU A 1 115 ? -4.132 4.210 0.071 1.00 92.69 115 GLU A CA 1
ATOM 884 C C . GLU A 1 115 ? -2.756 4.353 -0.591 1.00 92.69 115 GLU A C 1
ATOM 886 O O . GLU A 1 115 ? -2.646 4.436 -1.820 1.00 92.69 115 GLU A O 1
ATOM 891 N N . TRP A 1 116 ? -1.684 4.318 0.206 1.00 91.12 116 TRP A N 1
ATOM 892 C CA . TRP A 1 116 ? -0.315 4.354 -0.303 1.00 91.12 116 TRP A CA 1
ATOM 893 C C . TRP A 1 116 ? 0.001 3.150 -1.202 1.00 91.12 116 TRP A C 1
ATOM 895 O O . TRP A 1 116 ? 0.577 3.310 -2.287 1.00 91.12 116 TRP A O 1
ATOM 905 N N . HIS A 1 117 ? -0.410 1.946 -0.796 1.00 91.69 117 HIS A N 1
ATOM 906 C CA . HIS A 1 117 ? -0.287 0.741 -1.616 1.00 91.69 117 HIS A CA 1
ATOM 907 C C . HIS A 1 117 ? -1.110 0.836 -2.904 1.00 91.69 117 HIS A C 1
ATOM 909 O O . HIS A 1 117 ? -0.592 0.534 -3.984 1.00 91.69 117 HIS A O 1
ATOM 915 N N . GLN A 1 118 ? -2.357 1.300 -2.811 1.00 91.62 118 GLN A N 1
ATOM 916 C CA . GLN A 1 118 ? -3.252 1.468 -3.952 1.00 91.62 118 GLN A CA 1
ATOM 917 C C . GLN A 1 118 ? -2.668 2.433 -4.987 1.00 91.62 118 GLN A C 1
ATOM 919 O O . GLN A 1 118 ? -2.639 2.106 -6.173 1.00 91.62 118 GLN A O 1
ATOM 924 N N . ALA A 1 119 ? -2.167 3.594 -4.558 1.00 90.75 119 ALA A N 1
ATOM 925 C CA . ALA A 1 119 ? -1.594 4.592 -5.457 1.00 90.75 119 ALA A CA 1
ATOM 926 C C . ALA A 1 119 ? -0.428 4.019 -6.282 1.00 90.75 119 ALA A C 1
ATOM 928 O O . ALA A 1 119 ? -0.313 4.280 -7.479 1.00 90.75 119 ALA A O 1
ATOM 929 N N . ARG A 1 120 ? 0.415 3.185 -5.661 1.00 92.19 120 ARG A N 1
ATOM 930 C CA . ARG A 1 120 ? 1.546 2.523 -6.330 1.00 92.19 120 ARG A CA 1
ATOM 931 C C . ARG A 1 120 ? 1.110 1.390 -7.254 1.00 92.19 120 ARG A C 1
ATOM 933 O O . ARG A 1 120 ? 1.739 1.181 -8.285 1.00 92.19 120 ARG A O 1
ATOM 940 N N . ALA A 1 121 ? 0.066 0.658 -6.878 1.00 90.69 121 ALA A N 1
ATOM 941 C CA . ALA A 1 121 ? -0.494 -0.410 -7.699 1.00 90.69 121 ALA A CA 1
ATOM 942 C C . ALA A 1 121 ? -1.261 0.131 -8.919 1.00 90.69 121 ALA A C 1
ATOM 944 O O . ALA A 1 121 ? -1.297 -0.530 -9.952 1.00 90.69 121 ALA A O 1
ATOM 945 N N . ALA A 1 122 ? -1.846 1.331 -8.822 1.00 93.38 122 ALA A N 1
ATOM 946 C CA . ALA A 1 122 ? -2.572 1.972 -9.917 1.00 93.38 122 ALA A CA 1
ATOM 947 C C . ALA A 1 122 ? -1.653 2.397 -11.076 1.00 93.38 122 ALA A C 1
ATOM 949 O O . ALA A 1 122 ? -2.058 2.310 -12.235 1.00 93.38 122 ALA A O 1
ATOM 950 N N . ASP A 1 123 ? -0.423 2.828 -10.773 1.00 94.69 123 ASP A N 1
ATOM 951 C CA . ASP A 1 123 ? 0.601 3.142 -11.775 1.00 94.69 123 ASP A CA 1
ATOM 952 C C . ASP A 1 123 ? 1.995 2.636 -11.342 1.00 94.69 123 ASP A C 1
ATOM 954 O O . ASP A 1 123 ? 2.822 3.393 -10.808 1.00 94.69 123 ASP A O 1
ATOM 958 N N . PRO A 1 124 ? 2.297 1.345 -11.590 1.00 94.31 124 PRO A N 1
ATOM 959 C CA . PRO A 1 124 ? 3.592 0.761 -11.252 1.00 94.31 124 PRO A CA 1
ATOM 960 C C . PRO A 1 124 ? 4.756 1.411 -12.007 1.00 94.31 124 PRO A C 1
ATOM 962 O O . PRO A 1 124 ? 5.877 1.438 -11.494 1.00 94.31 124 PRO A O 1
ATOM 965 N N . HIS A 1 125 ? 4.511 1.956 -13.205 1.00 94.06 125 HIS A N 1
ATOM 966 C CA . HIS A 1 125 ? 5.535 2.635 -13.995 1.00 94.06 125 HIS A CA 1
ATOM 967 C C . HIS A 1 125 ? 5.948 3.946 -13.324 1.00 94.06 125 HIS A C 1
ATOM 969 O O . HIS A 1 125 ? 7.137 4.163 -13.086 1.00 94.06 125 HIS A O 1
ATOM 975 N N . ALA A 1 126 ? 4.992 4.813 -12.981 1.00 94.38 126 ALA A N 1
ATOM 976 C CA . ALA A 1 126 ? 5.282 6.057 -12.271 1.00 94.38 126 ALA A CA 1
ATOM 977 C C . ALA A 1 126 ? 5.927 5.785 -10.905 1.00 94.38 126 ALA A C 1
ATOM 979 O O . ALA A 1 126 ? 6.910 6.435 -10.545 1.00 94.38 126 ALA A O 1
ATOM 980 N N . ALA A 1 127 ? 5.447 4.772 -10.176 1.00 94.19 127 ALA A N 1
ATOM 981 C CA . ALA A 1 127 ? 6.042 4.364 -8.906 1.00 94.19 127 ALA A CA 1
ATOM 982 C C . ALA A 1 127 ? 7.491 3.862 -9.063 1.00 94.19 127 ALA A C 1
ATOM 984 O O . ALA A 1 127 ? 8.332 4.116 -8.194 1.00 94.19 127 ALA A O 1
ATOM 985 N N . TYR A 1 128 ? 7.799 3.151 -10.153 1.00 95.06 128 TYR A N 1
ATOM 986 C CA . TYR A 1 128 ? 9.152 2.693 -10.471 1.00 95.06 128 TYR A CA 1
ATOM 987 C C . TYR A 1 128 ? 10.062 3.859 -10.875 1.00 95.06 128 TYR A C 1
ATOM 989 O O . TYR A 1 128 ? 11.176 3.977 -10.370 1.00 95.06 128 TYR A O 1
ATOM 997 N N . SER A 1 129 ? 9.575 4.766 -11.720 1.00 94.69 129 SER A N 1
ATOM 998 C CA . SER A 1 129 ? 10.291 5.980 -12.134 1.00 94.69 129 SER A CA 1
ATOM 999 C C . SER A 1 129 ? 10.630 6.873 -10.926 1.00 94.69 129 SER A C 1
ATOM 1001 O O . SER A 1 129 ? 11.782 7.275 -10.729 1.00 94.69 129 SER A O 1
ATOM 1003 N N . ALA A 1 130 ? 9.676 7.073 -10.009 1.00 94.38 130 ALA A N 1
ATOM 1004 C CA . ALA A 1 130 ? 9.911 7.786 -8.753 1.00 94.38 130 ALA A CA 1
ATOM 1005 C C . ALA A 1 130 ? 10.968 7.094 -7.871 1.00 94.38 130 ALA A C 1
ATOM 1007 O O . ALA A 1 130 ? 11.832 7.762 -7.299 1.00 94.38 130 ALA A O 1
ATOM 1008 N N . LEU A 1 131 ? 10.957 5.756 -7.791 1.00 93.69 131 LEU A N 1
ATOM 1009 C CA . LEU A 1 131 ? 11.992 4.994 -7.084 1.00 93.69 131 LEU A CA 1
ATOM 1010 C C . LEU A 1 131 ? 13.381 5.238 -7.698 1.00 93.69 131 LEU A C 1
ATOM 1012 O O . LEU A 1 131 ? 14.336 5.497 -6.967 1.00 93.69 131 LEU A O 1
ATOM 1016 N N . MET A 1 132 ? 13.490 5.189 -9.027 1.00 95.62 132 MET A N 1
ATOM 1017 C CA . MET A 1 132 ? 14.748 5.397 -9.755 1.00 95.62 132 MET A CA 1
ATOM 1018 C C . MET A 1 132 ? 15.254 6.845 -9.677 1.00 95.62 132 MET A C 1
ATOM 1020 O O . MET A 1 132 ? 16.465 7.085 -9.759 1.00 95.62 132 MET A O 1
ATOM 1024 N N . THR A 1 133 ? 14.354 7.808 -9.484 1.00 94.44 133 THR A N 1
ATOM 1025 C CA . THR A 1 133 ? 14.695 9.209 -9.208 1.00 94.44 133 THR A CA 1
ATOM 1026 C C . THR A 1 133 ? 15.227 9.376 -7.786 1.00 94.44 133 THR A C 1
ATOM 1028 O O . THR A 1 133 ? 16.312 9.924 -7.601 1.00 94.44 133 THR A O 1
ATOM 1031 N N . ASN A 1 134 ? 14.513 8.846 -6.790 1.00 94.31 134 ASN A N 1
ATOM 1032 C CA . ASN A 1 134 ? 14.870 8.998 -5.377 1.00 94.31 134 ASN A CA 1
ATOM 1033 C C . ASN A 1 134 ? 16.118 8.199 -4.983 1.00 94.31 134 ASN A C 1
ATOM 1035 O O . ASN A 1 134 ? 16.851 8.604 -4.082 1.00 94.31 134 ASN A O 1
ATOM 1039 N N . TRP A 1 135 ? 16.385 7.083 -5.668 1.00 93.12 135 TRP A N 1
ATOM 1040 C CA . TRP A 1 135 ? 17.497 6.190 -5.350 1.00 93.12 135 TRP A CA 1
ATOM 1041 C C . TRP A 1 135 ? 18.362 5.881 -6.581 1.00 93.12 135 TRP A C 1
ATOM 1043 O O . TRP A 1 135 ? 18.346 4.764 -7.104 1.00 93.12 135 TRP A O 1
ATOM 1053 N N . PRO A 1 136 ? 19.203 6.825 -7.041 1.00 92.19 136 PRO A N 1
ATOM 1054 C CA . PRO A 1 136 ? 20.024 6.615 -8.233 1.00 92.19 136 PRO A CA 1
ATOM 1055 C C . PRO A 1 136 ? 21.006 5.439 -8.122 1.00 92.19 136 PRO A C 1
ATOM 1057 O O . PRO A 1 136 ? 21.328 4.786 -9.112 1.00 92.19 136 PRO A O 1
ATOM 1060 N N . LEU A 1 137 ? 21.457 5.123 -6.905 1.00 91.44 137 LEU A N 1
ATOM 1061 C CA . LEU A 1 137 ? 22.426 4.054 -6.647 1.00 91.44 137 LEU A CA 1
ATOM 1062 C C . LEU A 1 137 ? 21.896 2.653 -6.985 1.00 91.44 137 LEU A C 1
ATOM 1064 O O . LEU A 1 137 ? 22.696 1.766 -7.291 1.00 91.44 137 LEU A O 1
ATOM 1068 N N . ILE A 1 138 ? 20.576 2.440 -6.963 1.00 89.50 138 ILE A N 1
ATOM 1069 C CA . ILE A 1 138 ? 19.957 1.131 -7.243 1.00 89.50 138 ILE A CA 1
ATOM 1070 C C . ILE A 1 138 ? 19.504 0.973 -8.695 1.00 89.50 138 ILE A C 1
ATOM 1072 O O . ILE A 1 138 ? 19.000 -0.087 -9.058 1.00 89.50 138 ILE A O 1
ATOM 1076 N N . ARG A 1 139 ? 19.709 1.992 -9.537 1.00 92.44 139 ARG A N 1
ATOM 1077 C CA . ARG A 1 139 ? 19.357 1.933 -10.958 1.00 92.44 139 ARG A CA 1
ATOM 1078 C C . ARG A 1 139 ? 20.016 0.724 -11.647 1.00 92.44 139 ARG A C 1
ATOM 1080 O O . ARG A 1 139 ? 21.166 0.380 -11.316 1.00 92.44 139 ARG A O 1
ATOM 1087 N N . PRO A 1 140 ? 19.298 0.058 -12.569 1.00 87.44 140 PRO A N 1
ATOM 1088 C CA . PRO A 1 140 ? 19.817 -1.096 -13.286 1.00 87.44 140 PRO A CA 1
ATOM 1089 C C . PRO A 1 140 ? 20.887 -0.679 -14.298 1.00 87.44 140 PRO A C 1
ATOM 1091 O O . PRO A 1 140 ? 20.906 0.448 -14.790 1.00 87.44 140 PRO A O 1
ATOM 1094 N N . THR A 1 141 ? 21.770 -1.613 -14.637 1.00 89.75 141 THR A N 1
ATOM 1095 C CA . THR A 1 141 ? 22.624 -1.480 -15.820 1.00 89.75 141 THR A CA 1
ATOM 1096 C C . THR A 1 141 ? 21.828 -1.968 -17.025 1.00 89.75 141 THR A C 1
ATOM 1098 O O . THR A 1 141 ? 21.398 -3.120 -17.042 1.00 89.75 141 THR A O 1
ATOM 1101 N N . LEU A 1 142 ? 21.596 -1.085 -17.996 1.00 88.56 142 LEU A N 1
ATOM 1102 C CA . LEU A 1 142 ? 20.807 -1.369 -19.196 1.00 88.56 142 LEU A CA 1
ATOM 1103 C C . LEU A 1 142 ? 21.726 -1.616 -20.406 1.00 88.56 142 LEU A C 1
ATOM 1105 O O . LEU A 1 142 ? 22.850 -1.108 -20.415 1.00 88.56 142 LEU A O 1
ATOM 1109 N N . PRO A 1 143 ? 21.281 -2.402 -21.404 1.00 83.62 143 PRO A N 1
AT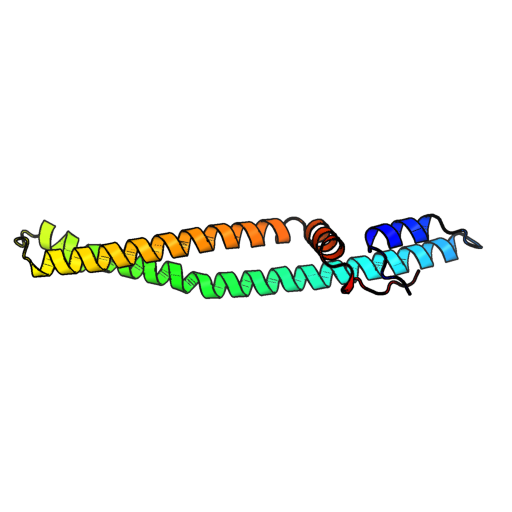OM 1110 C CA . PRO A 1 143 ? 22.049 -2.672 -22.616 1.00 83.62 143 PRO A CA 1
ATOM 1111 C C . PRO A 1 143 ? 21.940 -1.478 -23.578 1.00 83.62 143 PRO A C 1
ATOM 1113 O O . PRO A 1 143 ? 21.129 -1.509 -24.498 1.00 83.62 143 PRO A O 1
ATOM 1116 N N . ILE A 1 144 ? 22.694 -0.407 -23.313 1.00 77.44 144 ILE A N 1
ATOM 1117 C CA . ILE A 1 144 ? 22.725 0.823 -24.129 1.00 77.44 144 ILE A CA 1
ATOM 1118 C C . ILE A 1 144 ? 24.023 0.911 -24.930 1.00 77.44 144 ILE A C 1
ATOM 1120 O O . ILE A 1 144 ? 25.056 0.422 -24.410 1.00 77.44 144 ILE A O 1
#

Solvent-accessible surface area (backbone atoms only — not comparable to full-atom values): 8054 Å² total; per-residue (Å²): 131,84,55,55,50,66,69,55,50,54,50,51,55,71,70,56,89,58,99,44,72,65,60,41,51,51,50,45,49,53,34,51,49,56,47,50,52,51,35,53,53,48,41,53,48,51,52,52,52,45,49,54,48,53,66,56,49,50,55,55,55,51,54,45,48,54,50,52,50,47,47,41,63,72,49,50,47,43,49,70,76,64,49,76,90,44,75,67,57,54,53,50,50,54,51,54,50,53,51,48,55,54,41,50,56,51,50,54,53,49,50,57,50,49,52,55,45,48,59,38,68,76,36,37,61,61,47,45,51,51,47,42,65,79,38,50,89,74,38,63,89,72,80,118